Protein AF-A0A699Z3G7-F1 (afdb_monomer_lite)

Radius of gyration: 30.79 Å; chains: 1; bounding box: 96×23×63 Å

pLDDT: mean 87.78, std 12.45, range [44.53, 97.81]

Structure (mmCIF, N/CA/C/O backbone):
data_AF-A0A699Z3G7-F1
#
_entry.id   AF-A0A699Z3G7-F1
#
loop_
_atom_site.group_PDB
_atom_site.id
_atom_site.type_symbol
_atom_site.label_atom_id
_atom_site.label_alt_id
_atom_site.label_comp_id
_atom_site.label_asym_id
_atom_site.label_entity_id
_atom_site.label_seq_id
_atom_site.pdbx_PDB_ins_code
_atom_site.Cartn_x
_atom_site.Cartn_y
_atom_site.Cartn_z
_atom_site.occupancy
_atom_site.B_iso_or_equiv
_atom_site.auth_seq_id
_atom_site.auth_comp_id
_atom_site.auth_asym_id
_atom_site.auth_atom_id
_atom_site.pdbx_PDB_model_num
ATOM 1 N N . MET A 1 1 ? 76.018 13.319 -36.042 1.00 44.53 1 MET A N 1
ATOM 2 C CA . MET A 1 1 ? 74.878 14.177 -35.661 1.00 44.53 1 MET A CA 1
ATOM 3 C C . MET A 1 1 ? 73.630 13.527 -36.248 1.00 44.53 1 MET A C 1
ATOM 5 O O . MET A 1 1 ? 73.269 13.827 -37.374 1.00 44.53 1 MET A O 1
ATOM 9 N N . LEU A 1 2 ? 73.087 12.511 -35.568 1.00 46.59 2 LEU A N 1
ATOM 10 C CA . LEU A 1 2 ? 71.861 11.828 -35.993 1.00 46.59 2 LEU A CA 1
ATOM 11 C C . LEU A 1 2 ? 70.679 12.590 -35.382 1.00 46.59 2 LEU A C 1
ATOM 13 O O . LEU A 1 2 ? 70.674 12.818 -34.174 1.00 46.59 2 LEU A O 1
ATOM 17 N N . MET A 1 3 ? 69.743 13.046 -36.216 1.00 49.41 3 MET A N 1
ATOM 18 C CA . MET A 1 3 ? 68.486 13.657 -35.777 1.00 49.41 3 MET A CA 1
ATOM 19 C C . MET A 1 3 ? 67.434 12.552 -35.652 1.00 49.41 3 MET A C 1
ATOM 21 O O . MET A 1 3 ? 67.047 11.955 -36.653 1.00 49.41 3 MET A O 1
ATOM 25 N N . GLU A 1 4 ? 66.994 12.280 -34.428 1.00 53.59 4 GLU A N 1
ATOM 26 C CA . GLU A 1 4 ? 65.865 11.393 -34.134 1.00 53.59 4 GLU A CA 1
ATOM 27 C C . GLU A 1 4 ? 64.552 12.101 -34.526 1.00 53.59 4 GLU A C 1
ATOM 29 O O . GLU A 1 4 ? 64.325 13.233 -34.085 1.00 53.59 4 GLU A O 1
ATOM 34 N N . PRO A 1 5 ? 63.662 11.497 -35.335 1.00 56.34 5 PRO A N 1
ATOM 35 C CA . PRO A 1 5 ? 62.353 12.074 -35.585 1.00 56.34 5 PRO A CA 1
ATO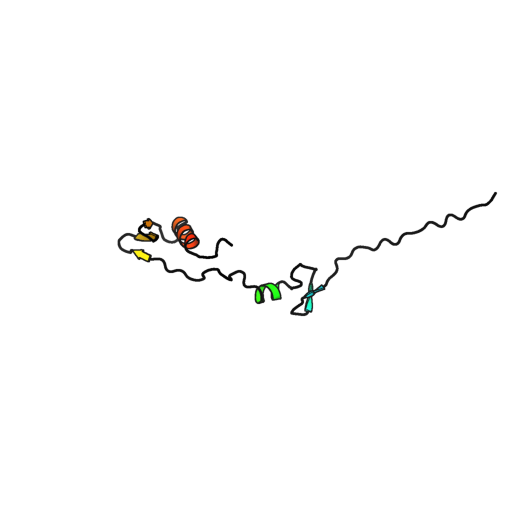M 36 C C . PRO A 1 5 ? 61.434 11.797 -34.388 1.00 56.34 5 PRO A C 1
ATOM 38 O O . PRO A 1 5 ? 61.029 10.663 -34.136 1.00 56.34 5 PRO A O 1
ATOM 41 N N . SER A 1 6 ? 61.079 12.853 -33.659 1.00 58.56 6 SER A N 1
ATOM 42 C CA . SER A 1 6 ? 60.106 12.833 -32.565 1.00 58.56 6 SER A CA 1
ATOM 43 C C . SER A 1 6 ? 58.694 12.538 -33.089 1.00 58.56 6 SER A C 1
ATOM 45 O O . SER A 1 6 ? 57.894 13.449 -33.305 1.00 58.56 6 SER A O 1
ATOM 47 N N . TYR A 1 7 ? 58.363 11.266 -33.308 1.00 61.00 7 TYR A N 1
ATOM 48 C CA . TYR A 1 7 ? 56.986 10.849 -33.570 1.00 61.00 7 TYR A CA 1
ATOM 49 C C . TYR A 1 7 ? 56.224 10.823 -32.239 1.00 61.00 7 TYR A C 1
ATOM 51 O O . TYR A 1 7 ? 56.302 9.870 -31.466 1.00 61.00 7 TYR A O 1
ATOM 59 N N . GLY A 1 8 ? 55.531 11.921 -31.933 1.00 61.78 8 GLY A N 1
ATOM 60 C CA . GLY A 1 8 ? 54.659 12.008 -30.766 1.00 61.78 8 GLY A CA 1
ATOM 61 C C . GLY A 1 8 ? 53.536 10.977 -30.866 1.00 61.78 8 GLY A C 1
ATOM 62 O O . GLY A 1 8 ? 52.726 11.024 -31.791 1.00 61.78 8 GLY A O 1
ATOM 63 N N . ILE A 1 9 ? 53.482 10.043 -29.915 1.00 66.25 9 ILE A N 1
ATOM 64 C CA . ILE A 1 9 ? 52.369 9.101 -29.784 1.00 66.25 9 ILE A CA 1
ATOM 65 C C . ILE A 1 9 ? 51.137 9.899 -29.349 1.00 66.25 9 ILE A C 1
ATOM 67 O O . ILE A 1 9 ? 51.018 10.286 -28.188 1.00 66.25 9 ILE A O 1
ATOM 71 N N . GLN A 1 10 ? 50.220 10.163 -30.280 1.00 67.44 10 GLN A N 1
ATOM 72 C CA . GLN A 1 10 ? 48.903 10.695 -29.942 1.00 67.44 10 GLN A CA 1
ATOM 73 C C . GLN A 1 10 ? 48.025 9.543 -29.449 1.00 67.44 10 GLN A C 1
ATOM 75 O O . GLN A 1 10 ? 47.655 8.653 -30.214 1.00 67.44 10 GLN A O 1
ATOM 80 N N . THR A 1 11 ? 47.723 9.530 -28.154 1.00 73.19 11 THR A N 1
ATOM 81 C CA . THR A 1 11 ? 46.814 8.554 -27.552 1.00 73.19 11 THR A CA 1
ATOM 82 C C . THR A 1 11 ? 45.367 8.948 -27.851 1.00 73.19 11 THR A C 1
ATOM 84 O O . THR A 1 11 ? 44.935 10.062 -27.561 1.00 73.19 11 THR A O 1
ATOM 87 N N . PHE A 1 12 ? 44.596 8.038 -28.453 1.00 79.69 12 PHE A N 1
ATOM 88 C CA . PHE A 1 12 ? 43.156 8.228 -28.634 1.00 79.69 12 PHE A CA 1
ATOM 89 C C . PHE A 1 12 ? 42.472 8.235 -27.262 1.00 79.69 12 PHE A C 1
ATOM 91 O O . PHE A 1 12 ? 42.480 7.226 -26.557 1.00 79.69 12 PHE A O 1
ATOM 98 N N . GLN A 1 13 ? 41.884 9.371 -26.883 1.00 76.94 13 GLN A N 1
ATOM 99 C CA . GLN A 1 13 ? 41.030 9.474 -25.703 1.00 76.94 13 GLN A CA 1
ATOM 100 C C . GLN A 1 13 ? 39.563 9.337 -26.134 1.00 76.94 13 GLN A C 1
ATOM 102 O O . GLN A 1 13 ? 39.021 10.276 -26.723 1.00 76.94 13 GLN A O 1
ATOM 107 N N . PRO A 1 14 ? 38.896 8.195 -25.876 1.00 80.12 14 PRO A N 1
ATOM 108 C CA . PRO A 1 14 ? 37.481 8.062 -26.185 1.00 80.12 14 PRO A CA 1
ATOM 109 C C . PRO A 1 14 ? 36.664 9.023 -25.317 1.00 80.12 14 PRO A C 1
ATOM 111 O O . PRO A 1 14 ? 36.803 9.050 -24.093 1.00 80.12 14 PRO A O 1
ATOM 114 N N . GLN A 1 15 ? 35.775 9.791 -25.946 1.00 80.31 15 GLN A N 1
ATOM 115 C CA . GLN A 1 15 ? 34.756 10.538 -25.217 1.00 80.31 15 GLN A CA 1
ATOM 116 C C . GLN A 1 15 ? 33.779 9.547 -24.577 1.00 80.31 15 GLN A C 1
ATOM 118 O O . GLN A 1 15 ? 33.127 8.764 -25.269 1.00 80.31 15 GLN A O 1
ATOM 123 N N . SER A 1 16 ? 33.682 9.576 -23.247 1.00 78.94 16 SER A N 1
ATOM 124 C CA . SER A 1 16 ? 32.683 8.798 -22.516 1.00 78.94 16 SER A CA 1
ATOM 125 C C . SER A 1 16 ? 31.288 9.312 -22.871 1.00 78.94 16 SER A C 1
ATOM 127 O O . SER A 1 16 ? 30.975 10.481 -22.644 1.00 78.94 16 SER A O 1
ATOM 129 N N . THR A 1 17 ? 30.455 8.446 -23.447 1.00 81.19 17 THR A N 1
ATOM 130 C CA . THR A 1 17 ? 29.042 8.728 -23.724 1.00 81.19 17 THR A CA 1
ATOM 131 C C . THR A 1 17 ? 28.169 7.891 -22.796 1.00 81.19 17 THR A C 1
ATOM 133 O O . THR A 1 17 ? 28.541 6.785 -22.398 1.00 81.19 17 THR A O 1
ATOM 136 N N . GLN A 1 18 ? 26.999 8.412 -22.419 1.00 81.38 18 GLN A N 1
ATOM 137 C CA . GLN A 1 18 ? 26.049 7.640 -21.624 1.00 81.38 18 GLN A CA 1
ATOM 138 C C . GLN A 1 18 ? 25.458 6.520 -22.491 1.00 81.38 18 GLN A C 1
ATOM 140 O O . GLN A 1 18 ? 24.622 6.761 -23.365 1.00 81.38 18 GLN A O 1
ATOM 145 N N . GLY A 1 19 ? 25.907 5.288 -22.248 1.00 86.56 19 GLY A N 1
ATOM 146 C CA . GLY A 1 19 ? 25.353 4.101 -22.891 1.00 86.56 19 GLY A CA 1
ATOM 147 C C . GLY A 1 19 ? 23.860 3.962 -22.599 1.00 86.56 19 GLY A C 1
ATOM 148 O O . GLY A 1 19 ? 23.397 4.338 -21.524 1.00 86.56 19 GLY A O 1
ATOM 149 N N . HIS A 1 20 ? 23.113 3.429 -23.561 1.00 93.75 20 HIS A N 1
ATOM 150 C CA . HIS A 1 20 ? 21.702 3.087 -23.411 1.00 93.75 20 HIS A CA 1
ATOM 151 C C . HIS A 1 20 ? 21.540 1.575 -23.566 1.00 93.75 20 HIS A C 1
ATOM 153 O O . HIS A 1 20 ? 22.208 0.953 -24.390 1.00 93.75 20 HIS A O 1
ATOM 159 N N . VAL A 1 21 ? 20.651 0.989 -22.770 1.00 95.44 21 VAL A N 1
ATOM 160 C CA . VAL A 1 21 ? 20.281 -0.431 -22.829 1.00 95.44 21 VAL A CA 1
ATOM 161 C C . VAL A 1 21 ? 18.793 -0.554 -23.119 1.00 95.44 21 VAL A C 1
ATOM 163 O O . VAL A 1 21 ? 18.030 0.384 -22.896 1.00 95.44 21 VAL A O 1
ATOM 166 N N . LEU A 1 22 ? 18.359 -1.704 -23.627 1.00 97.69 22 LEU A N 1
ATOM 167 C CA . LEU A 1 22 ? 16.937 -1.963 -23.830 1.00 97.69 22 LEU A CA 1
ATOM 168 C C . LEU A 1 22 ? 16.316 -2.499 -22.540 1.00 97.69 22 LEU A C 1
ATOM 170 O O . LEU A 1 22 ? 16.895 -3.348 -21.864 1.00 97.69 22 LEU A O 1
ATOM 174 N N . CYS A 1 23 ? 15.115 -2.030 -22.218 1.00 97.81 23 CYS A N 1
ATOM 175 C CA . CYS A 1 23 ? 14.302 -2.606 -21.156 1.00 97.81 23 CYS A CA 1
ATOM 176 C C . CYS A 1 23 ? 14.027 -4.089 -21.443 1.00 97.81 23 CYS A C 1
ATOM 178 O O . CYS A 1 23 ? 13.505 -4.420 -22.508 1.00 97.81 23 CYS A O 1
ATOM 180 N N . CYS A 1 24 ? 14.271 -4.964 -20.466 1.00 96.56 24 CYS A N 1
ATOM 181 C CA . CYS A 1 24 ? 14.159 -6.418 -20.627 1.00 96.56 24 CYS A CA 1
ATOM 182 C C . CYS A 1 24 ? 12.735 -6.938 -20.904 1.00 96.56 24 CYS A C 1
ATOM 184 O O . CYS A 1 24 ? 12.588 -8.073 -21.341 1.00 96.56 24 CYS A O 1
ATOM 186 N N . LEU A 1 25 ? 11.696 -6.124 -20.669 1.00 97.19 25 LEU A N 1
ATOM 187 C CA . LEU A 1 25 ? 10.299 -6.497 -20.932 1.00 97.19 25 LEU A CA 1
ATOM 188 C C . LEU A 1 25 ? 9.691 -5.863 -22.190 1.00 97.19 25 LEU A C 1
ATOM 190 O O . LEU A 1 25 ? 9.069 -6.565 -22.977 1.00 97.19 25 LEU A O 1
ATOM 194 N N . CYS A 1 26 ? 9.826 -4.545 -22.379 1.00 97.31 26 CYS A N 1
ATOM 195 C CA . CYS A 1 26 ? 9.172 -3.831 -23.486 1.00 97.31 26 CYS A CA 1
ATOM 196 C C . CYS A 1 26 ? 10.124 -3.350 -24.590 1.00 97.31 26 CYS A C 1
ATOM 198 O O . CYS A 1 26 ? 9.663 -2.778 -25.573 1.00 97.31 26 CYS A O 1
ATOM 200 N N . GLY A 1 27 ? 11.441 -3.509 -24.428 1.00 96.62 27 GLY A N 1
ATOM 201 C CA . GLY A 1 27 ? 12.429 -3.109 -25.433 1.00 96.62 27 GLY A CA 1
ATOM 202 C C . GLY A 1 27 ? 12.667 -1.601 -25.573 1.00 96.62 27 GLY A C 1
ATOM 203 O O . GLY A 1 27 ? 13.419 -1.191 -26.448 1.00 96.62 27 GLY A O 1
ATOM 204 N N . THR A 1 28 ? 12.072 -0.747 -24.735 1.00 97.00 28 THR A N 1
ATOM 205 C CA . THR A 1 28 ? 12.348 0.701 -24.764 1.00 97.00 28 THR A CA 1
ATOM 206 C C . THR A 1 28 ? 13.792 0.996 -24.349 1.00 97.00 28 THR A C 1
ATOM 208 O O . THR A 1 28 ? 14.267 0.435 -23.361 1.00 97.00 28 THR A O 1
ATOM 211 N N . GLY A 1 29 ? 14.473 1.897 -25.065 1.00 96.94 29 GLY A N 1
ATOM 212 C CA . GLY A 1 29 ? 15.815 2.364 -24.708 1.00 96.94 29 GLY A CA 1
ATOM 213 C C . GLY A 1 29 ? 15.811 3.181 -23.414 1.00 96.94 29 GLY A C 1
ATOM 214 O O . GLY A 1 29 ? 15.055 4.142 -23.285 1.00 96.94 29 GLY A O 1
ATOM 215 N N . ILE A 1 30 ? 16.645 2.791 -22.454 1.00 96.88 30 ILE A N 1
ATOM 216 C CA . ILE A 1 30 ? 16.756 3.401 -21.127 1.00 96.88 30 ILE A CA 1
ATOM 217 C C . ILE A 1 30 ? 18.228 3.559 -20.719 1.00 96.88 30 ILE A C 1
ATOM 219 O O . ILE A 1 30 ? 19.081 2.790 -21.173 1.00 96.88 30 ILE A O 1
ATOM 223 N N . PRO A 1 31 ? 18.549 4.503 -19.819 1.00 95.38 31 PRO A N 1
ATOM 224 C CA . PRO A 1 31 ? 19.820 4.482 -19.110 1.00 95.38 31 PRO A CA 1
ATOM 225 C C . PRO A 1 31 ? 19.967 3.173 -18.309 1.00 95.38 31 PRO A C 1
ATOM 227 O O . PRO A 1 31 ? 18.979 2.714 -17.720 1.00 95.38 31 PRO A O 1
ATOM 230 N N . PRO A 1 32 ? 21.171 2.574 -18.255 1.00 93.94 32 PRO A N 1
ATOM 231 C CA . PRO A 1 32 ? 21.438 1.379 -17.466 1.00 93.94 32 PRO A CA 1
ATOM 232 C C . PRO A 1 32 ? 21.001 1.553 -16.010 1.00 93.94 32 PRO A C 1
ATOM 234 O O . PRO A 1 32 ? 21.323 2.553 -15.369 1.00 93.94 32 PRO A O 1
ATOM 237 N N . ASN A 1 33 ? 20.277 0.568 -15.482 1.00 94.06 33 ASN A N 1
ATOM 238 C CA . ASN A 1 33 ? 19.871 0.520 -14.081 1.00 94.06 33 ASN A CA 1
ATOM 239 C C . ASN A 1 33 ? 19.911 -0.929 -13.560 1.00 94.06 33 ASN A C 1
ATOM 241 O O . ASN A 1 33 ? 19.854 -1.853 -14.371 1.00 94.06 33 ASN A O 1
ATOM 245 N N . PRO A 1 34 ? 19.973 -1.157 -12.234 1.00 95.00 34 PRO A N 1
ATOM 246 C CA . PRO A 1 34 ? 20.113 -2.504 -11.668 1.00 95.00 34 PRO A CA 1
ATOM 247 C C . PRO A 1 34 ? 18.988 -3.482 -12.028 1.00 95.00 34 PRO A C 1
ATOM 249 O O . PRO A 1 34 ? 19.200 -4.690 -12.015 1.00 95.00 34 PRO A O 1
ATOM 252 N N . SER A 1 35 ? 17.794 -2.977 -12.346 1.00 95.06 35 SER A N 1
ATOM 253 C CA . SER A 1 35 ? 16.646 -3.804 -12.723 1.00 95.06 35 SER A CA 1
ATOM 254 C C . SER A 1 35 ? 16.598 -4.111 -14.220 1.00 95.06 35 SER A C 1
ATOM 256 O O . SER A 1 35 ? 15.818 -4.966 -14.623 1.00 95.06 35 SER A O 1
ATOM 258 N N . ASN A 1 36 ? 17.377 -3.413 -15.056 1.00 95.69 36 ASN A N 1
ATOM 259 C CA . ASN A 1 36 ? 17.280 -3.445 -16.522 1.00 95.69 36 ASN A CA 1
ATOM 260 C C . ASN A 1 36 ? 15.843 -3.248 -17.050 1.00 95.69 36 ASN A C 1
ATOM 262 O O . ASN A 1 36 ? 15.489 -3.705 -18.138 1.00 95.69 36 ASN A O 1
ATOM 266 N N . MET A 1 37 ? 14.999 -2.559 -16.279 1.00 96.56 37 MET A N 1
ATOM 267 C CA . MET A 1 37 ? 13.585 -2.342 -16.575 1.00 96.56 37 MET A CA 1
ATOM 268 C C . MET A 1 37 ? 13.292 -0.848 -16.671 1.00 96.56 37 MET A C 1
ATOM 270 O O . MET A 1 37 ? 13.845 -0.040 -15.923 1.00 96.56 37 MET A O 1
ATOM 274 N N . CYS A 1 38 ? 12.406 -0.466 -17.591 1.00 96.88 38 CYS A N 1
ATOM 275 C CA . CYS A 1 38 ? 11.910 0.902 -17.663 1.00 96.88 38 CYS A CA 1
ATOM 276 C C . CYS A 1 38 ? 10.923 1.174 -16.518 1.00 96.88 38 CYS A C 1
ATOM 278 O O . CYS A 1 38 ? 10.314 0.257 -15.964 1.00 96.88 38 CYS A O 1
ATOM 280 N N . VAL A 1 39 ? 10.711 2.452 -16.200 1.00 96.12 39 VAL A N 1
ATOM 281 C CA . VAL A 1 39 ? 9.838 2.880 -15.094 1.00 96.12 39 VAL A CA 1
ATOM 282 C C . VAL A 1 39 ? 8.411 2.332 -15.232 1.00 96.12 39 VAL A C 1
ATOM 284 O O . VAL A 1 39 ? 7.805 1.939 -14.237 1.00 96.12 39 VAL A O 1
ATOM 287 N N . ASN A 1 40 ? 7.880 2.249 -16.455 1.00 96.88 40 ASN A N 1
ATOM 288 C CA . ASN A 1 40 ? 6.529 1.734 -16.700 1.00 96.88 40 ASN A CA 1
ATOM 289 C C . ASN A 1 40 ? 6.430 0.232 -16.409 1.00 96.88 40 ASN A C 1
ATOM 291 O O . ASN A 1 40 ? 5.488 -0.214 -15.753 1.00 96.88 40 ASN A O 1
ATOM 295 N N . CYS A 1 41 ? 7.425 -0.539 -16.850 1.00 97.25 41 CYS A N 1
ATOM 296 C CA . CYS A 1 41 ? 7.505 -1.965 -16.564 1.00 97.25 41 CYS A CA 1
ATOM 297 C C . CYS A 1 41 ? 7.693 -2.226 -15.068 1.00 97.25 41 CYS A C 1
ATOM 299 O O . CYS A 1 41 ? 7.006 -3.086 -14.531 1.00 97.25 41 CYS A O 1
ATOM 301 N N . ILE A 1 42 ? 8.542 -1.456 -14.376 1.00 96.38 42 ILE A N 1
ATOM 302 C CA . ILE A 1 42 ? 8.720 -1.574 -12.918 1.00 96.38 42 ILE A CA 1
ATOM 303 C C . ILE A 1 42 ? 7.393 -1.337 -12.194 1.00 96.38 42 ILE A C 1
ATOM 305 O O . ILE A 1 42 ? 6.978 -2.176 -11.406 1.00 96.38 42 ILE A O 1
ATOM 309 N N . ARG A 1 43 ? 6.681 -0.247 -12.506 1.00 95.38 43 ARG A N 1
ATOM 310 C CA . ARG A 1 43 ? 5.377 0.066 -11.890 1.00 95.38 43 ARG A CA 1
ATOM 311 C C . ARG A 1 43 ? 4.315 -1.009 -12.115 1.00 95.38 43 ARG A C 1
ATOM 313 O O . ARG A 1 43 ? 3.423 -1.148 -11.290 1.00 95.38 43 ARG A O 1
ATOM 320 N N . SER A 1 44 ? 4.387 -1.716 -13.242 1.00 95.19 44 SER A N 1
ATOM 321 C CA . SER A 1 44 ? 3.397 -2.734 -13.607 1.00 95.19 44 SER A CA 1
ATOM 322 C C . SER A 1 44 ? 3.717 -4.110 -13.023 1.00 95.19 44 SER A C 1
ATOM 324 O O . SER A 1 44 ? 2.807 -4.898 -12.803 1.00 95.19 44 SER A O 1
ATOM 326 N N . GLN A 1 45 ? 5.000 -4.412 -12.811 1.00 94.44 45 GLN A N 1
ATOM 327 C CA . GLN A 1 45 ? 5.466 -5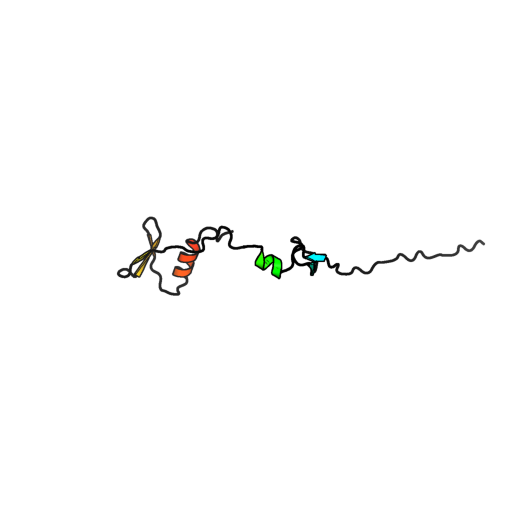.754 -12.444 1.00 94.44 45 GLN A CA 1
ATOM 328 C C . GLN A 1 45 ? 5.880 -5.874 -10.977 1.00 94.44 45 GLN A C 1
ATOM 330 O O . GLN A 1 45 ? 5.892 -6.974 -10.436 1.00 94.44 45 GLN A O 1
ATOM 335 N N . VAL A 1 46 ? 6.247 -4.765 -10.332 1.00 93.06 46 VAL A N 1
ATOM 336 C CA . VAL A 1 46 ? 6.749 -4.763 -8.955 1.00 93.06 46 VAL A CA 1
ATOM 337 C C . VAL A 1 46 ? 5.655 -4.265 -8.017 1.00 93.06 46 VAL A C 1
ATOM 339 O O . VAL A 1 46 ? 5.358 -3.070 -7.975 1.00 93.06 46 VAL A O 1
ATOM 342 N N . ASP A 1 47 ? 5.081 -5.177 -7.230 1.00 90.81 47 ASP A N 1
ATOM 343 C CA . ASP A 1 47 ? 4.162 -4.821 -6.148 1.00 90.81 47 ASP A CA 1
ATOM 344 C C . ASP A 1 47 ? 4.940 -4.487 -4.866 1.00 90.81 47 ASP A C 1
ATOM 346 O O . ASP A 1 47 ? 5.285 -5.355 -4.067 1.00 90.81 47 ASP A O 1
ATOM 350 N N . ILE A 1 48 ? 5.183 -3.196 -4.632 1.00 90.81 48 ILE A N 1
ATOM 351 C CA . ILE A 1 48 ? 5.812 -2.715 -3.389 1.00 90.81 48 ILE A CA 1
ATOM 352 C C . ILE A 1 48 ? 4.928 -2.916 -2.145 1.00 90.81 48 ILE A C 1
ATOM 354 O O . ILE A 1 48 ? 5.402 -2.755 -1.023 1.00 90.81 48 ILE A O 1
ATOM 358 N N . THR A 1 49 ? 3.642 -3.238 -2.327 1.00 91.19 49 THR A N 1
ATOM 359 C CA . THR A 1 49 ? 2.686 -3.485 -1.238 1.00 91.19 49 THR A CA 1
ATOM 360 C C . THR A 1 49 ? 2.637 -4.952 -0.817 1.00 91.19 49 THR A C 1
ATOM 362 O O . THR A 1 49 ? 1.860 -5.310 0.072 1.00 91.19 49 THR A O 1
ATOM 365 N N . GLU A 1 50 ? 3.470 -5.811 -1.411 1.00 91.25 50 GLU A N 1
ATOM 366 C CA . GLU A 1 50 ? 3.531 -7.225 -1.060 1.00 91.25 50 GLU A CA 1
ATOM 367 C C . GLU A 1 50 ? 3.862 -7.423 0.431 1.00 91.25 50 GLU A C 1
ATOM 369 O O . GLU A 1 50 ? 4.857 -6.923 0.972 1.00 91.25 50 GLU A O 1
ATOM 374 N N . GLY A 1 51 ? 3.010 -8.188 1.115 1.00 89.31 51 GLY A N 1
ATOM 375 C CA . GLY A 1 51 ? 3.114 -8.440 2.553 1.00 89.31 51 GLY A CA 1
ATOM 376 C C . GLY A 1 51 ? 2.577 -7.313 3.444 1.00 89.31 51 GLY A C 1
ATOM 377 O O . GLY A 1 51 ? 2.598 -7.468 4.665 1.00 89.31 51 GLY A O 1
ATOM 378 N N . ILE A 1 52 ? 2.065 -6.216 2.872 1.00 93.38 52 ILE A N 1
ATOM 379 C CA . ILE A 1 52 ? 1.366 -5.161 3.616 1.00 93.38 52 ILE A CA 1
ATOM 380 C C . ILE A 1 52 ? -0.122 -5.496 3.690 1.00 93.38 52 ILE A C 1
ATOM 382 O O . ILE A 1 52 ? -0.787 -5.763 2.687 1.00 93.38 52 ILE A O 1
ATOM 386 N N . GLN A 1 53 ? -0.675 -5.456 4.899 1.00 93.50 53 GLN A N 1
ATOM 387 C CA . GLN A 1 53 ? -2.102 -5.665 5.099 1.00 93.50 53 GLN A CA 1
ATOM 388 C C . GLN A 1 53 ? -2.914 -4.482 4.538 1.00 93.50 53 GLN A C 1
ATOM 390 O O . GLN A 1 53 ? -2.840 -3.372 5.056 1.00 93.50 53 GLN A O 1
ATOM 395 N N . LYS A 1 54 ? -3.736 -4.733 3.510 1.00 91.19 54 LYS A N 1
ATOM 396 C CA . LYS A 1 54 ? -4.523 -3.694 2.812 1.00 91.19 54 LYS A CA 1
ATOM 397 C C . LYS A 1 54 ? -5.793 -3.258 3.559 1.00 91.19 54 LYS A C 1
ATOM 399 O O . LYS A 1 54 ? -6.324 -2.188 3.288 1.00 91.19 54 LYS A O 1
ATOM 404 N N . GLN A 1 55 ? -6.276 -4.068 4.505 1.00 92.69 55 GLN A N 1
ATOM 405 C CA . GLN A 1 55 ? -7.474 -3.779 5.295 1.00 92.69 55 GLN A CA 1
ATOM 406 C C . GLN A 1 55 ? -7.327 -4.272 6.734 1.00 92.69 55 GLN A C 1
ATOM 408 O O . GLN A 1 55 ? -6.870 -5.392 6.977 1.00 92.69 55 GLN A O 1
ATOM 413 N N . VAL A 1 56 ? -7.763 -3.449 7.689 1.00 92.50 56 VAL A N 1
ATOM 414 C CA . VAL A 1 56 ? -7.762 -3.773 9.118 1.00 92.50 56 VAL A CA 1
ATOM 415 C C . VAL A 1 56 ? -9.098 -3.387 9.742 1.00 92.50 56 VAL A C 1
ATOM 417 O O . VAL A 1 56 ? -9.650 -2.331 9.444 1.00 92.50 56 VAL A O 1
ATOM 420 N N . THR A 1 57 ? -9.604 -4.227 10.641 1.00 92.88 57 THR A N 1
ATOM 421 C CA . THR A 1 57 ? -10.793 -3.930 11.444 1.00 92.88 57 THR A CA 1
ATOM 422 C C . THR A 1 57 ? -10.385 -3.271 12.758 1.00 92.88 57 THR A C 1
ATOM 424 O O . THR A 1 57 ? -9.555 -3.801 13.503 1.00 92.88 57 THR A O 1
ATOM 427 N N . ILE A 1 58 ? -10.997 -2.130 13.064 1.00 93.12 58 ILE A N 1
ATOM 428 C CA . ILE A 1 58 ? -10.875 -1.446 14.353 1.00 93.12 58 ILE A CA 1
ATOM 429 C C . ILE A 1 58 ? -12.235 -1.450 15.049 1.00 93.12 58 ILE A C 1
ATOM 431 O O . ILE A 1 58 ? -13.272 -1.341 14.401 1.00 93.12 58 ILE A O 1
ATOM 435 N N . LEU A 1 59 ? -12.232 -1.603 16.370 1.00 93.56 59 LEU A N 1
ATOM 436 C CA . LEU A 1 59 ? -13.451 -1.596 17.174 1.00 93.56 59 LEU A CA 1
ATOM 437 C C . LEU A 1 59 ? -13.585 -0.226 17.837 1.00 93.56 59 LEU A C 1
ATOM 439 O O . LEU A 1 59 ? -12.649 0.237 18.490 1.00 93.56 59 LEU A O 1
ATOM 443 N N . TRP A 1 60 ? -14.741 0.408 17.668 1.00 94.88 60 TRP A N 1
ATOM 444 C CA . TRP A 1 60 ? -15.054 1.725 18.213 1.00 94.88 60 TRP A CA 1
ATOM 445 C C . TRP A 1 60 ? -16.377 1.674 18.977 1.00 94.88 60 TRP A C 1
ATOM 447 O O . TRP A 1 60 ? -17.338 1.052 18.527 1.00 94.88 60 TRP A O 1
ATOM 457 N N . CYS A 1 61 ? -16.415 2.314 20.143 1.00 92.81 61 CYS A N 1
ATOM 458 C CA . CYS A 1 61 ? -17.610 2.407 20.973 1.00 92.81 61 CYS A CA 1
ATOM 459 C C . CYS A 1 61 ? -18.246 3.792 20.829 1.00 92.81 61 CYS A C 1
ATOM 461 O O . CYS A 1 61 ? -17.619 4.790 21.194 1.00 92.81 61 CYS A O 1
ATOM 463 N N . LYS A 1 62 ? -19.502 3.835 20.367 1.00 90.75 62 LYS A N 1
ATOM 464 C CA . LYS A 1 62 ? -20.281 5.072 20.197 1.00 90.75 62 LYS A CA 1
ATOM 465 C C . LYS A 1 62 ? -20.561 5.797 21.517 1.00 90.75 62 LYS A C 1
ATOM 467 O O . LYS A 1 62 ? -20.502 7.018 21.556 1.00 90.75 62 LYS A O 1
ATOM 472 N N . ASP A 1 63 ? -20.802 5.051 22.596 1.00 92.25 63 ASP A N 1
ATOM 473 C CA . ASP A 1 63 ? -21.198 5.629 23.885 1.00 92.25 63 ASP A CA 1
ATOM 474 C C . ASP A 1 63 ? -19.986 6.196 24.641 1.00 92.25 63 ASP A C 1
ATOM 476 O O . ASP A 1 63 ? -20.093 7.167 25.383 1.00 92.25 63 ASP A O 1
ATOM 480 N N . CYS A 1 64 ? -18.799 5.612 24.434 1.00 89.50 64 CYS A N 1
ATOM 481 C CA . CYS A 1 64 ? -17.563 6.065 25.076 1.00 89.50 64 CYS A CA 1
ATOM 482 C C . CYS A 1 64 ? -16.722 7.007 24.203 1.00 89.50 64 CYS A C 1
ATOM 484 O O . CYS A 1 64 ? -15.835 7.679 24.735 1.00 89.50 64 CYS A O 1
ATOM 486 N N . GLY A 1 65 ? -16.929 7.004 22.880 1.00 89.50 65 GLY A N 1
ATOM 487 C CA . GLY A 1 65 ? -16.078 7.702 21.913 1.00 89.50 65 GLY A CA 1
ATOM 488 C C . GLY A 1 65 ? -14.631 7.196 21.919 1.00 89.50 65 GLY A C 1
ATOM 489 O O . GLY A 1 65 ? -13.693 7.989 21.843 1.00 89.50 65 GLY A O 1
ATOM 490 N N . ARG A 1 66 ? -14.425 5.883 22.100 1.00 93.88 66 ARG A N 1
ATOM 491 C CA . ARG A 1 66 ?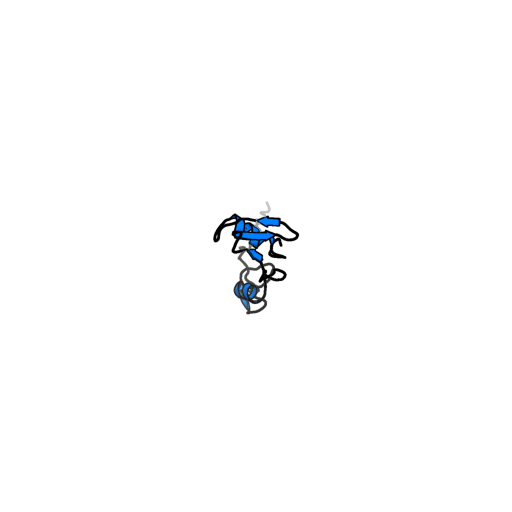 -13.090 5.272 22.260 1.00 93.88 66 ARG A CA 1
ATOM 492 C C . ARG A 1 66 ? -12.868 4.119 21.289 1.00 93.88 66 ARG A C 1
ATOM 494 O O . ARG A 1 66 ? -13.791 3.365 20.989 1.00 93.88 66 ARG A O 1
ATOM 501 N N . TYR A 1 67 ? -11.618 3.954 20.875 1.00 94.81 67 TYR A N 1
ATOM 502 C CA . TYR A 1 67 ? -11.124 2.867 20.036 1.00 94.81 67 TYR A CA 1
ATOM 503 C C . TYR A 1 67 ? -10.470 1.785 20.892 1.00 94.81 67 TYR A C 1
ATOM 505 O O . TYR A 1 67 ? -9.642 2.084 21.755 1.00 94.81 67 TYR A O 1
ATOM 513 N N . LEU A 1 68 ? -10.816 0.520 20.655 1.00 94.19 68 LEU A N 1
ATOM 514 C CA . LEU A 1 68 ? -10.204 -0.602 21.356 1.00 94.19 68 LEU A CA 1
ATOM 515 C C . LEU A 1 68 ? -8.803 -0.869 20.800 1.00 94.19 68 LEU A C 1
ATOM 517 O O . LEU A 1 68 ? -8.611 -1.194 19.625 1.00 94.19 68 LEU A O 1
ATOM 521 N N . GLN A 1 69 ? -7.830 -0.837 21.695 1.00 90.44 69 GLN A N 1
ATOM 522 C CA . GLN A 1 69 ? -6.499 -1.383 21.527 1.00 90.44 69 GLN A CA 1
ATOM 523 C C . GLN A 1 69 ? -6.424 -2.725 22.286 1.00 90.44 69 GLN A C 1
ATOM 525 O O . GLN A 1 69 ? -6.233 -2.747 23.505 1.00 90.44 69 GLN A O 1
ATOM 530 N N . PRO A 1 70 ? -6.581 -3.870 21.589 1.00 85.69 70 PRO A N 1
ATOM 531 C CA . PRO A 1 70 ? -6.365 -5.189 22.168 1.00 85.69 70 PRO A CA 1
ATOM 532 C C . PRO A 1 70 ? -5.007 -5.261 22.882 1.00 85.69 70 PRO A C 1
ATOM 534 O O . PRO A 1 70 ? -4.036 -4.698 22.365 1.00 85.69 70 PRO A O 1
ATOM 537 N N . PRO A 1 71 ? -4.920 -5.949 24.034 1.00 85.50 71 PRO A N 1
ATOM 538 C CA . PRO A 1 71 ? -5.926 -6.870 24.577 1.00 85.50 71 PRO A CA 1
ATOM 539 C C . PRO A 1 71 ? -7.058 -6.231 25.406 1.00 85.50 71 PRO A C 1
ATOM 541 O O . PRO A 1 71 ? -8.148 -6.792 25.429 1.00 85.50 71 PRO A O 1
ATOM 544 N N . LYS A 1 72 ? -6.845 -5.090 26.081 1.00 86.69 72 LYS A N 1
ATOM 545 C CA . LYS A 1 72 ? -7.854 -4.476 26.984 1.00 86.69 72 LYS A CA 1
ATOM 546 C C . LYS A 1 72 ? -7.830 -2.938 27.048 1.00 86.69 72 LYS A C 1
ATOM 548 O O . LYS A 1 72 ? -8.571 -2.354 27.834 1.00 86.69 72 LYS A O 1
ATOM 553 N N . HIS A 1 73 ? -6.988 -2.268 26.265 1.00 90.62 73 HIS A N 1
ATOM 554 C CA . HIS A 1 73 ? -6.844 -0.812 26.333 1.00 90.62 73 HIS A CA 1
ATOM 555 C C . HIS A 1 73 ? -7.867 -0.099 25.449 1.00 90.62 73 HIS A C 1
ATOM 557 O O . HIS A 1 73 ? -8.222 -0.587 24.382 1.00 90.62 73 HIS A O 1
ATOM 563 N N . TRP A 1 74 ? -8.316 1.080 25.876 1.00 93.44 74 TRP A N 1
ATOM 564 C CA . TRP A 1 74 ? -9.213 1.939 25.106 1.00 93.44 74 TRP A CA 1
ATOM 565 C C . TRP A 1 74 ? -8.584 3.317 24.946 1.00 93.44 74 TRP A C 1
ATOM 567 O O . TRP A 1 74 ? -8.260 3.970 25.936 1.00 93.44 74 TRP A O 1
ATOM 577 N N . LEU A 1 75 ? -8.431 3.755 23.702 1.00 93.19 75 LEU A N 1
ATOM 578 C CA . LEU A 1 75 ? -7.870 5.049 23.338 1.00 93.19 75 LEU A CA 1
ATOM 579 C C . LEU A 1 75 ? -9.003 6.008 22.976 1.00 93.19 75 LEU A C 1
ATOM 581 O O . LEU A 1 75 ? -9.848 5.683 22.144 1.00 93.19 75 LEU A O 1
ATOM 585 N N . ARG A 1 76 ? -9.015 7.204 23.564 1.00 93.12 76 ARG A N 1
ATOM 586 C CA . ARG A 1 76 ? -9.855 8.301 23.071 1.00 93.12 76 ARG A CA 1
ATOM 587 C C . ARG A 1 76 ? -9.099 9.014 21.953 1.00 93.12 76 ARG A C 1
ATOM 589 O O . ARG A 1 76 ? -7.962 9.420 22.165 1.00 93.12 76 ARG A O 1
ATOM 596 N N . ALA A 1 77 ? -9.729 9.150 20.796 1.00 92.69 77 ALA A N 1
ATOM 597 C CA . ALA A 1 77 ? -9.214 9.925 19.676 1.00 92.69 77 ALA A CA 1
ATOM 598 C C . ALA A 1 77 ? -10.39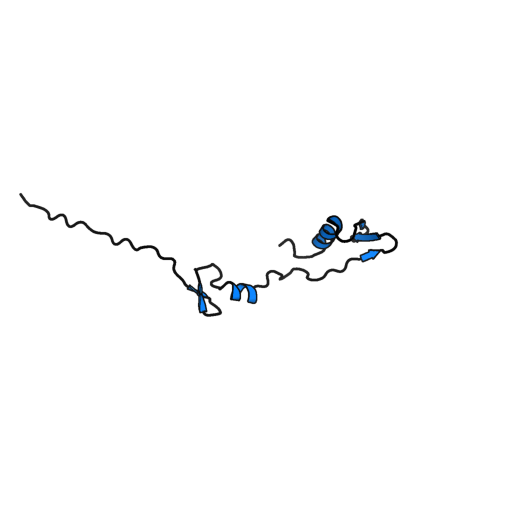7 10.511 18.900 1.00 92.69 77 ALA A C 1
ATOM 600 O O . ALA A 1 77 ? -11.461 9.892 18.836 1.00 92.69 77 ALA A O 1
ATOM 601 N N . GLU A 1 78 ? -10.223 11.698 18.333 1.00 92.62 78 GLU A N 1
ATOM 602 C CA . GLU A 1 78 ? -11.231 12.317 17.471 1.00 92.62 78 GLU A CA 1
ATOM 603 C C . GLU A 1 78 ? -11.076 11.815 16.032 1.00 92.62 78 GLU A C 1
ATOM 605 O O . GLU A 1 78 ? -10.022 11.289 15.651 1.00 92.62 78 GLU A O 1
ATOM 610 N N . LEU A 1 79 ? -12.136 11.934 15.231 1.00 91.38 79 LEU A N 1
ATOM 611 C CA . LEU A 1 79 ? -12.019 11.724 13.790 1.00 91.38 79 LEU A CA 1
ATOM 612 C C . LEU A 1 79 ? -11.027 12.744 13.220 1.00 91.38 79 LEU A C 1
ATOM 614 O O . LEU A 1 79 ? -10.938 13.860 13.717 1.00 91.38 79 LEU A O 1
ATOM 618 N N . GLU A 1 80 ? -10.254 12.326 12.217 1.00 92.38 80 GLU A N 1
ATOM 619 C CA . GLU A 1 80 ? -9.251 13.183 11.560 1.00 92.38 80 GLU A CA 1
ATOM 620 C C . GLU A 1 80 ? -8.149 13.721 12.501 1.00 92.38 80 GLU A C 1
ATOM 622 O O . GLU A 1 80 ? -7.517 14.739 12.234 1.00 92.38 80 GLU A O 1
ATOM 627 N N . SER A 1 81 ? -7.865 13.003 13.591 1.00 94.81 81 SER A N 1
ATOM 628 C CA . SER A 1 81 ? -6.799 13.342 14.541 1.00 94.81 81 SER A CA 1
ATOM 629 C C . SER A 1 81 ? -5.479 12.604 14.265 1.00 94.81 81 SER A C 1
ATOM 631 O O . SER A 1 81 ? -5.443 11.508 13.687 1.00 94.81 81 SER A O 1
ATOM 633 N N . LYS A 1 82 ? -4.362 13.174 14.737 1.00 95.62 82 LYS A N 1
ATOM 634 C CA . LYS A 1 82 ? -3.022 12.561 14.645 1.00 95.62 82 LYS A CA 1
ATOM 635 C C . LYS A 1 82 ? -2.945 11.255 15.439 1.00 95.62 82 LYS A C 1
ATOM 637 O O . LYS A 1 82 ? -2.262 10.307 15.043 1.00 95.62 82 LYS A O 1
ATOM 642 N N . GLU A 1 83 ? -3.637 11.207 16.565 1.00 94.19 83 GLU A N 1
ATOM 643 C CA . GLU A 1 83 ? -3.730 10.081 17.482 1.00 94.19 83 GLU A CA 1
ATOM 644 C C . GLU A 1 83 ? -4.420 8.897 16.804 1.00 94.19 83 GLU A C 1
ATOM 646 O O . GLU A 1 83 ? -3.896 7.780 16.845 1.00 94.19 83 GLU A O 1
ATOM 651 N N . LEU A 1 84 ? -5.544 9.149 16.121 1.00 94.44 84 LEU A N 1
ATOM 652 C CA . LEU A 1 84 ? -6.264 8.127 15.363 1.00 94.44 84 LEU A CA 1
ATOM 653 C C . LEU A 1 84 ? -5.427 7.605 14.193 1.00 94.44 84 LEU A C 1
ATOM 655 O O . LEU A 1 84 ? -5.327 6.392 14.012 1.00 94.44 84 LEU A O 1
ATOM 659 N N . LEU A 1 85 ? -4.766 8.492 13.442 1.00 95.00 85 LEU A N 1
ATOM 660 C CA . LEU A 1 85 ? -3.870 8.080 12.359 1.00 95.00 85 LEU A CA 1
ATOM 661 C C . LEU A 1 85 ? -2.733 7.196 12.886 1.00 95.00 85 LEU A C 1
ATOM 663 O O . LEU A 1 85 ? -2.491 6.112 12.358 1.00 95.00 85 LEU A O 1
ATOM 667 N N . THR A 1 86 ? -2.075 7.617 13.968 1.00 93.88 86 THR A N 1
ATOM 668 C CA . THR A 1 86 ? -0.994 6.848 14.603 1.00 93.88 86 THR A CA 1
ATOM 669 C C . THR A 1 86 ? -1.486 5.477 15.065 1.00 93.88 86 THR A C 1
ATOM 671 O O . THR A 1 86 ? -0.790 4.474 14.893 1.00 93.88 86 THR A O 1
ATOM 674 N N . PHE A 1 87 ? -2.690 5.411 15.638 1.00 93.88 87 PHE A N 1
ATOM 675 C CA . PHE A 1 87 ? -3.332 4.157 16.019 1.00 93.88 87 PHE A CA 1
ATOM 676 C C . PHE A 1 87 ? -3.579 3.245 14.807 1.00 93.88 87 PHE A C 1
ATOM 678 O O . PHE A 1 87 ? -3.197 2.075 14.850 1.00 93.88 87 PHE A O 1
ATOM 685 N N . CYS A 1 88 ? -4.151 3.767 13.720 1.00 93.31 88 CYS A N 1
ATOM 686 C CA . CYS A 1 88 ? -4.424 3.005 12.499 1.00 93.31 88 CYS A CA 1
ATOM 687 C C . CYS A 1 88 ? -3.140 2.489 11.838 1.00 93.31 88 CYS A C 1
ATOM 689 O O . CYS A 1 88 ? -3.061 1.314 11.491 1.00 93.31 88 CYS A O 1
ATOM 691 N N . VAL A 1 89 ? -2.103 3.323 11.730 1.00 93.06 89 VAL 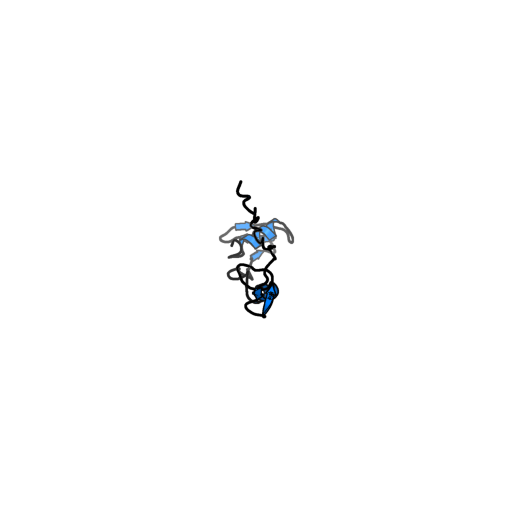A N 1
ATOM 692 C CA . VAL A 1 89 ? -0.810 2.942 11.136 1.00 93.06 89 VAL A CA 1
ATOM 693 C C . VAL A 1 89 ? -0.150 1.812 11.930 1.00 93.06 89 VAL A C 1
ATOM 695 O O . VAL A 1 89 ? 0.283 0.824 11.344 1.00 93.06 89 VAL A O 1
ATOM 698 N N . LYS A 1 90 ? -0.152 1.887 13.270 1.00 91.19 90 LYS A N 1
ATOM 699 C CA . LYS A 1 90 ? 0.392 0.829 14.148 1.00 91.19 90 LYS A CA 1
ATOM 700 C C . LYS A 1 90 ? -0.329 -0.514 14.019 1.00 91.19 90 LYS A C 1
ATOM 702 O O . LYS A 1 90 ? 0.207 -1.540 14.430 1.00 91.19 90 LYS A O 1
ATOM 707 N N . LYS A 1 91 ? -1.562 -0.513 13.515 1.00 90.81 91 LYS A N 1
ATOM 708 C CA . LYS A 1 91 ? -2.367 -1.721 13.332 1.00 90.81 91 LYS A CA 1
ATOM 709 C C . LYS A 1 91 ? -2.076 -2.449 12.022 1.00 90.81 91 LYS A C 1
ATOM 711 O O . LYS A 1 91 ? -2.375 -3.639 11.938 1.00 90.81 91 LYS A O 1
ATOM 716 N N . ILE A 1 92 ? -1.505 -1.768 11.031 1.00 93.00 92 ILE A N 1
ATOM 717 C CA . ILE A 1 92 ? -1.181 -2.355 9.731 1.00 93.00 92 ILE A CA 1
ATOM 718 C C . ILE A 1 92 ? 0.064 -3.233 9.877 1.00 93.00 92 ILE A C 1
ATOM 720 O O . ILE A 1 92 ? 1.141 -2.767 10.244 1.00 93.00 92 ILE A O 1
ATOM 724 N N . LYS A 1 93 ? -0.073 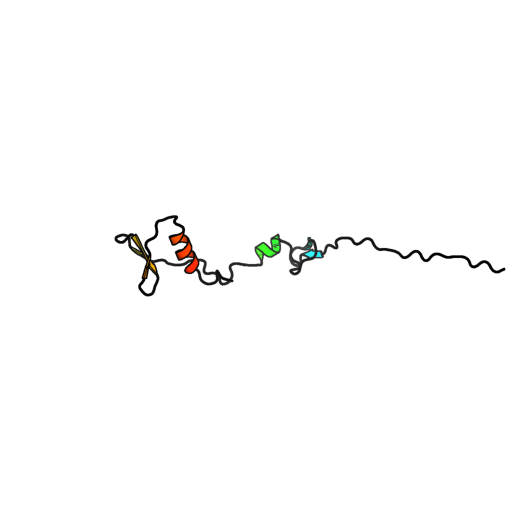-4.522 9.564 1.00 90.00 93 LYS A N 1
ATOM 725 C CA . LYS A 1 93 ? 1.065 -5.447 9.503 1.00 90.00 93 LYS A CA 1
ATOM 726 C C . LYS A 1 93 ? 1.853 -5.240 8.209 1.00 90.00 93 LYS A C 1
ATOM 728 O O . LYS A 1 93 ? 1.259 -5.013 7.157 1.00 90.00 93 LYS A O 1
ATOM 733 N N . GLY A 1 94 ? 3.177 -5.355 8.294 1.00 88.94 94 GLY A N 1
ATOM 734 C CA . GLY A 1 94 ? 4.075 -5.300 7.134 1.00 88.94 94 GLY A CA 1
ATOM 735 C C . GLY A 1 94 ? 4.425 -3.895 6.638 1.00 88.94 94 GLY A C 1
ATOM 736 O O . GLY A 1 94 ? 5.213 -3.780 5.710 1.00 88.94 94 GLY A O 1
ATOM 737 N N . LEU A 1 95 ? 3.895 -2.835 7.260 1.00 87.31 95 LEU A N 1
ATOM 738 C CA . LEU A 1 95 ? 4.176 -1.454 6.854 1.00 87.31 95 LEU A CA 1
ATOM 739 C C . LEU A 1 95 ? 5.578 -0.968 7.264 1.00 87.31 95 LEU A C 1
ATOM 741 O O . LEU A 1 95 ? 6.118 -0.078 6.627 1.00 87.31 95 LEU A O 1
ATOM 745 N N . SER A 1 96 ? 6.175 -1.551 8.307 1.00 77.50 96 SER A N 1
ATOM 746 C CA . SER A 1 96 ? 7.534 -1.224 8.775 1.00 77.50 96 SER A CA 1
ATOM 747 C C . SER A 1 96 ? 8.639 -1.983 8.027 1.00 77.50 96 SER A C 1
ATOM 749 O O . SER A 1 96 ? 9.664 -2.295 8.632 1.00 77.50 96 SER A O 1
ATOM 751 N N . LYS A 1 97 ? 8.399 -2.345 6.761 1.00 56.78 97 LYS A N 1
ATOM 752 C CA . LYS A 1 97 ? 9.458 -2.841 5.874 1.00 56.78 97 LYS A CA 1
ATOM 753 C C . LYS A 1 97 ? 10.441 -1.725 5.536 1.00 56.78 97 LYS A C 1
ATOM 755 O O . LYS A 1 97 ? 9.992 -0.563 5.424 1.00 56.78 97 LYS A O 1
#

Sequence (97 aa):
MLMEPSYGIQTFQPQSTQGHVLCCLCGTGIPPNPSNMCVNCIRSQVDITEGIQKQVTILWCKDCGRYLQPPKHWLRAELESKELLTFCVKKIKGLSK

InterPro domains:
  IPR007064 Nmd3, N-terminal [PF04981] (23-96)
  IPR039768 Ribosomal export protein Nmd3 [PTHR12746] (10-97)

Organism: Haematococcus lacustris (NCBI:txid44745)

Secondary structure (DSSP, 8-state):
-------------PPP----EE-TTT--EE---TT---HHHHHHH--TTTT--S-----EETTTTEEEETTTEEEE--TT-HHHHHHHHHHSTTTT-

Foldseek 3Di:
DDDDPPPDPDDDDDDDDQDWDAQPPPGDTDGDDPNSHDPVCCVVPPDPCVFKDPDDDWDADPVVCWTDDPPGDTHHDDPPDPVVVVVVCVRITPPVD